Protein AF-A0A023FWP3-F1 (afdb_monomer_lite)

InterPro domains:
  IPR002043 Uracil-DNA glycosylase family 1 [PTHR11264] (30-157)
  IPR018085 Uracil-DNA glycosylase, active site [PS00130] (128-137)
  IPR036895 Uracil-DNA glycosylase-like domain superfamily [G3DSA:3.40.470.10] (55-158)
  IPR036895 Uracil-DNA glycosylase-like domain superfamily [SSF52141] (75-157)

pLDDT: mean 79.45, std 24.88, range [22.5, 97.94]

Structure (mmCIF, N/CA/C/O backbone):
data_AF-A0A023FWP3-F1
#
_entry.id   AF-A0A023FWP3-F1
#
loop_
_atom_site.group_PDB
_atom_site.id
_atom_site.type_symbol
_atom_site.label_atom_id
_atom_site.label_alt_id
_atom_site.label_comp_id
_atom_site.label_asym_id
_atom_site.label_entity_id
_atom_site.label_seq_id
_atom_site.pdbx_PDB_ins_code
_atom_site.Cartn_x
_atom_site.Cartn_y
_atom_site.Cartn_z
_atom_site.occupa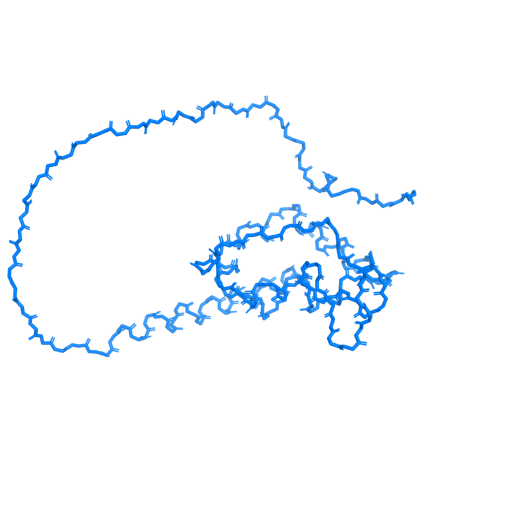ncy
_atom_site.B_iso_or_equiv
_atom_site.auth_seq_id
_atom_site.auth_comp_id
_atom_site.auth_asym_id
_atom_site.auth_atom_id
_atom_site.pdbx_PDB_model_num
ATOM 1 N N . MET A 1 1 ? -23.036 -0.817 -8.775 1.00 39.62 1 MET A N 1
ATOM 2 C CA . MET A 1 1 ? -23.179 -1.721 -7.615 1.00 39.62 1 MET A CA 1
ATOM 3 C C . MET A 1 1 ? -23.764 -0.926 -6.452 1.00 39.62 1 MET A C 1
ATOM 5 O O . MET A 1 1 ? -23.118 0.022 -6.019 1.00 39.62 1 MET A O 1
ATOM 9 N N . PRO A 1 2 ? -24.999 -1.205 -6.009 1.00 37.19 2 PRO A N 1
ATOM 10 C CA . PRO A 1 2 ? -25.607 -0.496 -4.882 1.00 37.19 2 PRO A CA 1
ATOM 11 C C . PRO A 1 2 ? -24.849 -0.820 -3.583 1.00 37.19 2 PRO A C 1
ATOM 13 O O . PRO A 1 2 ? -24.604 -1.989 -3.308 1.00 37.19 2 PRO A O 1
ATOM 16 N N . GLY A 1 3 ? -24.468 0.194 -2.798 1.00 60.47 3 GLY A N 1
ATOM 17 C CA . GLY A 1 3 ? -23.906 0.019 -1.446 1.00 60.47 3 GLY A CA 1
ATOM 18 C C . GLY A 1 3 ? -22.406 0.297 -1.272 1.00 60.47 3 GLY A C 1
ATOM 19 O O . GLY A 1 3 ? -21.948 0.408 -0.137 1.00 60.47 3 GLY A O 1
ATOM 20 N N . GLN A 1 4 ? -21.638 0.482 -2.350 1.00 66.25 4 GLN A N 1
ATOM 21 C CA . GLN A 1 4 ? -20.214 0.815 -2.240 1.00 66.25 4 GLN A CA 1
ATOM 22 C C . GLN A 1 4 ? -20.026 2.305 -1.914 1.00 66.25 4 GLN A C 1
ATOM 24 O O . GLN A 1 4 ? -20.463 3.179 -2.667 1.00 66.25 4 GLN A O 1
ATOM 29 N N . LYS A 1 5 ? -19.363 2.614 -0.792 1.00 73.25 5 LYS A N 1
ATOM 30 C CA . LYS A 1 5 ? -18.980 3.997 -0.468 1.00 73.25 5 LYS A CA 1
ATOM 31 C C . LYS A 1 5 ? -17.966 4.497 -1.498 1.00 73.25 5 LYS A C 1
ATOM 33 O O . LYS A 1 5 ? -16.939 3.860 -1.713 1.00 73.25 5 LYS A O 1
ATOM 38 N N . GLN A 1 6 ? -18.240 5.646 -2.115 1.00 81.00 6 GLN A N 1
ATOM 39 C CA . GLN A 1 6 ? -17.276 6.292 -3.004 1.00 81.00 6 GLN A CA 1
ATOM 40 C C . GLN A 1 6 ? -16.106 6.871 -2.209 1.00 81.00 6 GLN A C 1
ATOM 42 O O . GLN A 1 6 ? -16.276 7.342 -1.084 1.00 81.00 6 GLN A O 1
ATOM 47 N N . ILE A 1 7 ? -14.926 6.908 -2.831 1.00 76.12 7 ILE A N 1
ATOM 48 C CA . ILE A 1 7 ? -13.723 7.489 -2.226 1.00 76.12 7 ILE A CA 1
ATOM 49 C C . ILE A 1 7 ? -13.915 8.968 -1.855 1.00 76.12 7 ILE A C 1
ATOM 51 O O . ILE A 1 7 ? -13.416 9.420 -0.827 1.00 76.12 7 ILE A O 1
ATOM 55 N N . SER A 1 8 ? -14.727 9.696 -2.627 1.00 82.19 8 SER A N 1
ATOM 56 C CA . SER A 1 8 ? -15.116 11.087 -2.369 1.00 82.19 8 SER A CA 1
ATOM 57 C C . SER A 1 8 ? -15.769 11.284 -0.998 1.00 82.19 8 SER A C 1
ATOM 59 O O . SER A 1 8 ? -15.587 12.336 -0.394 1.00 82.19 8 SER A O 1
ATOM 61 N N . ALA A 1 9 ? -16.448 10.269 -0.454 1.00 85.12 9 ALA A N 1
ATOM 62 C CA . ALA A 1 9 ? -17.116 10.344 0.845 1.00 85.12 9 ALA A CA 1
ATOM 63 C C . ALA A 1 9 ? -16.147 10.484 2.034 1.00 85.12 9 ALA A C 1
ATOM 65 O O . ALA A 1 9 ? -16.573 10.830 3.137 1.00 85.12 9 ALA A O 1
ATOM 66 N N . PHE A 1 10 ? -14.855 10.209 1.839 1.00 83.81 10 PHE A N 1
ATOM 67 C CA . PHE A 1 10 ? -13.838 10.373 2.880 1.00 83.81 10 PHE A CA 1
ATOM 68 C C . PHE A 1 10 ? -13.230 11.778 2.890 1.00 83.81 10 PHE A C 1
ATOM 70 O O . PHE A 1 10 ? -12.714 12.214 3.920 1.00 83.81 10 PHE A O 1
ATOM 77 N N . PHE A 1 11 ? -13.313 12.503 1.776 1.00 82.94 11 PHE A N 1
ATOM 78 C CA . PHE A 1 11 ? -12.730 13.831 1.641 1.00 82.94 11 PHE A CA 1
ATOM 79 C C . PHE A 1 11 ? -13.761 14.911 1.960 1.00 82.94 11 PHE A C 1
ATOM 81 O O . PHE A 1 11 ? -14.950 14.779 1.677 1.00 82.94 11 PHE A O 1
ATOM 88 N N . LYS A 1 12 ? -13.297 16.017 2.550 1.00 79.38 12 LYS A N 1
ATOM 89 C CA . LYS A 1 12 ? -14.128 17.220 2.640 1.00 79.38 12 LYS A CA 1
ATOM 90 C C . LYS A 1 12 ? -14.352 17.747 1.215 1.00 79.38 12 LYS A C 1
ATOM 92 O O . LYS A 1 12 ? -13.388 17.756 0.445 1.00 79.38 12 LYS A O 1
ATOM 97 N N . PRO A 1 13 ? -15.567 18.201 0.860 1.00 71.38 13 PRO A N 1
ATOM 98 C CA . PRO A 1 13 ? -15.795 18.871 -0.411 1.00 71.38 13 PRO A CA 1
ATOM 99 C C . PRO A 1 13 ? -14.794 20.014 -0.568 1.00 71.38 13 PRO A C 1
ATOM 101 O O . PRO A 1 13 ? -14.569 20.769 0.381 1.00 71.38 13 PRO A O 1
ATOM 104 N N . LEU A 1 14 ? -14.184 20.133 -1.748 1.00 57.50 14 LEU A N 1
ATOM 105 C CA . LEU A 1 14 ? -13.371 21.297 -2.080 1.00 57.50 14 LEU A CA 1
ATOM 106 C C . LEU A 1 14 ? -14.301 22.512 -2.060 1.00 57.50 14 LEU A C 1
ATOM 108 O O . LEU A 1 14 ? -15.071 22.734 -2.990 1.00 57.50 14 LEU A O 1
ATOM 112 N N . THR A 1 15 ? -14.273 23.280 -0.974 1.00 55.78 15 THR A N 1
ATOM 113 C CA . THR A 1 15 ? -14.924 24.587 -0.938 1.00 55.78 15 THR A CA 1
ATOM 114 C C . THR A 1 15 ? -14.222 25.451 -1.975 1.00 55.78 15 THR A C 1
ATOM 116 O O . THR A 1 15 ? -13.000 25.595 -1.920 1.00 55.78 15 THR A O 1
ATOM 119 N N . ALA A 1 16 ? -14.970 25.980 -2.942 1.00 55.91 16 ALA A N 1
ATOM 120 C CA . ALA A 1 16 ? -14.440 26.822 -4.004 1.00 55.91 16 ALA A CA 1
ATOM 121 C C . ALA A 1 16 ? -13.843 28.115 -3.422 1.00 55.91 16 ALA A C 1
ATOM 123 O O . ALA A 1 16 ? -14.526 29.121 -3.279 1.00 55.91 16 ALA A O 1
ATOM 124 N N . ALA A 1 17 ? -12.562 28.072 -3.065 1.00 52.94 17 ALA A N 1
ATOM 125 C CA . ALA A 1 17 ? -11.717 29.232 -2.841 1.00 52.94 17 ALA A CA 1
ATOM 126 C C . ALA A 1 17 ? -10.253 28.784 -2.869 1.00 52.94 17 ALA A C 1
ATOM 128 O O . ALA A 1 17 ? -9.762 28.104 -1.968 1.00 52.94 17 ALA A O 1
ATOM 129 N N . THR A 1 18 ? -9.515 29.189 -3.896 1.00 44.50 18 THR A N 1
ATOM 130 C CA . THR A 1 18 ? -8.060 29.305 -3.787 1.00 44.50 18 THR A CA 1
ATOM 131 C C . THR A 1 18 ? -7.644 30.565 -4.538 1.00 44.50 18 THR A C 1
ATOM 133 O O . THR A 1 18 ? -7.979 30.691 -5.719 1.00 44.50 18 THR A O 1
ATOM 136 N N . PRO A 1 19 ? -6.941 31.519 -3.900 1.00 52.16 19 PRO A N 1
ATOM 137 C CA . PRO A 1 19 ? -6.282 32.578 -4.641 1.00 52.16 19 PRO A CA 1
ATOM 138 C C . PRO A 1 19 ? -5.178 31.952 -5.501 1.00 52.16 19 PRO A C 1
ATOM 140 O O . PRO A 1 19 ? -4.452 31.054 -5.070 1.00 52.16 19 PRO A O 1
ATOM 143 N N . LYS A 1 20 ? -5.092 32.414 -6.750 1.00 42.03 20 LYS A N 1
ATOM 144 C CA . LYS A 1 20 ? -4.110 31.983 -7.748 1.00 42.03 20 LYS A CA 1
ATOM 145 C C . LYS A 1 20 ? -2.694 32.108 -7.174 1.00 42.03 20 LYS A C 1
ATOM 147 O O . LYS A 1 20 ? -2.286 33.194 -6.771 1.00 42.03 20 LYS A O 1
ATOM 152 N N . ARG A 1 21 ? -1.931 31.013 -7.173 1.00 35.38 21 ARG A N 1
ATOM 153 C CA . ARG A 1 21 ? -0.480 31.052 -6.948 1.00 35.38 21 ARG A CA 1
ATOM 154 C C . ARG A 1 21 ? 0.154 31.726 -8.180 1.00 35.38 21 ARG A C 1
ATOM 156 O O . ARG A 1 21 ? -0.086 31.227 -9.280 1.00 35.38 21 ARG A O 1
ATOM 163 N N . PRO A 1 22 ? 0.900 32.840 -8.060 1.00 36.94 22 PRO A N 1
ATOM 164 C CA . PRO A 1 22 ? 1.515 33.461 -9.227 1.00 36.94 22 PRO A CA 1
ATOM 165 C C . PRO A 1 22 ? 2.665 32.594 -9.745 1.00 36.94 22 PRO A C 1
ATOM 167 O O . PRO A 1 22 ? 3.518 32.152 -8.976 1.00 36.94 22 PRO A O 1
ATOM 170 N N . LEU A 1 23 ? 2.675 32.369 -11.057 1.00 36.19 23 LEU A N 1
ATOM 171 C CA . LEU A 1 23 ? 3.852 31.961 -11.818 1.00 36.19 23 LEU A CA 1
ATOM 172 C C . LEU A 1 23 ? 4.768 33.189 -11.930 1.00 36.19 23 LEU A C 1
ATOM 174 O O . LEU A 1 23 ? 4.329 34.211 -12.453 1.00 36.19 23 LEU A O 1
ATOM 178 N N . SER A 1 24 ? 6.022 33.104 -11.488 1.00 37.84 24 SER A N 1
ATOM 179 C CA . SER A 1 24 ? 7.046 34.087 -11.862 1.00 37.84 24 SER A CA 1
ATOM 180 C C . SER A 1 24 ? 8.292 33.388 -12.392 1.00 37.84 24 SER A C 1
ATOM 182 O O . SER A 1 24 ? 8.945 32.625 -11.679 1.00 37.84 24 SER A O 1
ATOM 184 N N . SER A 1 25 ? 8.583 33.672 -13.658 1.00 33.97 25 SER A N 1
ATOM 185 C CA . SER A 1 25 ? 9.827 33.408 -14.375 1.00 33.97 25 SER A CA 1
ATOM 186 C C . SER A 1 25 ? 10.944 34.375 -13.949 1.00 33.97 25 SER A C 1
ATOM 188 O O . SER A 1 25 ? 10.665 35.542 -13.695 1.00 33.97 25 SER A O 1
ATOM 190 N N . GLU A 1 26 ? 12.168 33.835 -13.890 1.00 35.75 26 GLU A N 1
ATOM 191 C CA . GLU A 1 26 ? 13.533 34.403 -14.019 1.00 35.75 26 GLU A CA 1
ATOM 192 C C . GLU A 1 26 ? 13.769 35.927 -13.839 1.00 35.75 26 GLU A C 1
ATOM 194 O O . GLU A 1 26 ? 13.133 36.738 -14.500 1.00 35.75 26 GLU A O 1
ATOM 199 N N . ASN A 1 27 ? 14.816 36.357 -13.101 1.00 29.67 27 ASN A N 1
ATOM 200 C CA . ASN A 1 27 ? 16.209 36.399 -13.599 1.00 29.67 27 ASN A CA 1
ATOM 201 C C . ASN A 1 27 ? 17.261 36.971 -12.595 1.00 29.67 27 ASN A C 1
ATOM 203 O O . ASN A 1 27 ? 16.934 37.761 -11.715 1.00 29.67 27 ASN A O 1
ATOM 207 N N . ALA A 1 28 ? 18.537 36.631 -12.859 1.00 29.67 28 ALA A N 1
ATOM 208 C CA . ALA A 1 28 ? 19.799 37.375 -12.620 1.00 29.67 28 ALA A CA 1
ATOM 209 C C . ALA A 1 28 ? 20.484 37.481 -11.219 1.00 29.67 28 ALA A C 1
ATOM 211 O O . ALA A 1 28 ? 20.238 38.384 -10.429 1.00 29.67 28 ALA A O 1
ATOM 212 N N . GLY A 1 29 ? 21.501 36.624 -11.015 1.00 26.41 29 GLY A N 1
ATOM 213 C CA . GLY A 1 29 ? 22.931 36.967 -10.833 1.00 26.41 29 GLY A CA 1
ATOM 214 C C . GLY A 1 29 ? 23.436 37.892 -9.703 1.00 26.41 29 GLY A C 1
ATOM 215 O O . GLY A 1 29 ? 23.257 39.105 -9.754 1.00 26.41 29 GLY A O 1
ATOM 216 N N . LYS A 1 30 ? 24.313 37.355 -8.830 1.00 29.69 30 LYS A N 1
ATOM 217 C CA . LYS A 1 30 ? 25.583 38.012 -8.431 1.00 29.69 30 LYS A CA 1
ATOM 218 C C . LYS A 1 30 ? 26.603 37.028 -7.832 1.00 29.69 30 LYS A C 1
ATOM 220 O O . LYS A 1 30 ? 26.248 36.037 -7.209 1.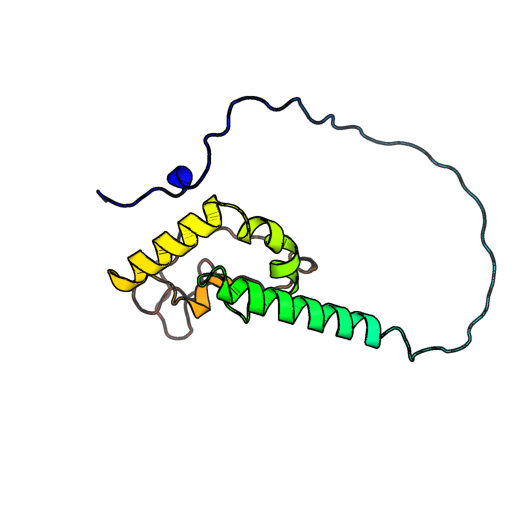00 29.69 30 LYS A O 1
ATOM 225 N N . SER A 1 31 ? 27.873 37.321 -8.106 1.00 26.81 31 SER A N 1
ATOM 226 C CA . SER A 1 31 ? 29.064 36.468 -7.991 1.00 26.81 31 SER A CA 1
ATOM 227 C C . SER A 1 31 ? 29.839 36.644 -6.665 1.00 26.81 31 SER A C 1
ATOM 229 O O . SER A 1 31 ? 29.551 37.559 -5.896 1.00 26.81 31 SER A O 1
ATOM 231 N N . VAL A 1 32 ? 30.914 35.844 -6.531 1.00 28.70 32 VAL A N 1
ATOM 232 C CA . VAL A 1 32 ? 32.096 35.914 -5.625 1.00 28.70 32 VAL A CA 1
ATOM 233 C C . VAL A 1 32 ? 31.866 35.382 -4.180 1.00 28.70 32 VAL A C 1
ATOM 235 O O . VAL A 1 32 ? 30.893 35.754 -3.549 1.00 28.70 32 VAL A O 1
ATOM 238 N N . LYS A 1 33 ? 32.670 34.507 -3.536 1.00 28.45 33 LYS A N 1
ATOM 239 C CA . LYS A 1 33 ? 34.126 34.217 -3.544 1.00 28.45 33 LYS A CA 1
ATOM 240 C C . LYS A 1 33 ? 34.446 32.742 -3.213 1.00 28.45 33 LYS A C 1
ATOM 242 O O . LYS A 1 33 ? 33.786 32.113 -2.397 1.00 28.45 33 LYS A O 1
ATOM 247 N N . LYS A 1 34 ? 35.536 32.242 -3.805 1.00 34.50 34 LYS A N 1
ATOM 248 C CA . LYS A 1 34 ? 36.204 30.950 -3.547 1.00 34.50 34 LYS A CA 1
ATOM 249 C C . LYS A 1 34 ? 37.138 31.060 -2.325 1.00 34.50 34 LYS A C 1
ATOM 251 O O . LYS A 1 34 ? 37.819 32.080 -2.215 1.00 34.50 34 LYS A O 1
ATOM 256 N N . PRO A 1 35 ? 37.306 29.996 -1.521 1.00 30.16 35 PRO A N 1
ATOM 257 C CA . PRO A 1 35 ? 38.615 29.686 -0.951 1.00 30.16 35 PRO A CA 1
ATOM 258 C C . PRO A 1 35 ? 39.098 28.276 -1.327 1.00 30.16 35 PRO A C 1
ATOM 260 O O . PRO A 1 35 ? 38.335 27.398 -1.723 1.00 30.16 35 PRO A O 1
ATOM 263 N N . LYS A 1 36 ? 40.423 28.124 -1.293 1.00 26.66 36 LYS A N 1
ATOM 264 C CA . LYS A 1 36 ? 41.222 26.972 -1.726 1.00 26.66 36 LYS A CA 1
ATOM 265 C C . LYS A 1 36 ? 41.381 25.920 -0.615 1.00 26.66 36 LYS A C 1
ATOM 267 O O . LYS A 1 36 ? 41.556 26.291 0.532 1.00 26.66 36 LYS A O 1
ATOM 272 N N . CYS A 1 37 ? 41.485 24.669 -1.078 1.00 22.50 37 CYS A N 1
ATOM 273 C CA . CYS A 1 37 ? 42.360 23.557 -0.662 1.00 22.50 37 CYS A CA 1
ATOM 274 C C . CYS A 1 37 ? 42.401 23.099 0.809 1.00 22.50 37 CYS A C 1
ATOM 276 O O . CYS A 1 37 ? 42.773 23.854 1.699 1.00 22.50 37 CYS A O 1
ATOM 278 N N . GLY A 1 38 ? 42.192 21.792 1.000 1.00 24.91 38 GLY A N 1
ATOM 279 C CA . GLY A 1 38 ? 42.609 21.050 2.188 1.00 24.91 38 GLY A CA 1
ATOM 280 C C . GLY A 1 38 ? 41.979 19.663 2.243 1.00 24.91 38 GLY A C 1
ATOM 281 O O . GLY A 1 38 ? 40.901 19.499 2.801 1.00 24.91 38 GLY A O 1
ATOM 282 N N . THR A 1 39 ? 42.627 18.667 1.643 1.00 31.66 39 THR A N 1
ATOM 283 C CA . THR A 1 39 ? 42.285 17.253 1.831 1.00 31.66 39 THR A CA 1
ATOM 284 C C . THR A 1 39 ? 42.910 16.773 3.139 1.00 31.66 39 THR A C 1
ATOM 286 O O . THR A 1 39 ? 44.132 16.797 3.259 1.00 31.66 39 THR A O 1
ATOM 289 N N . SER A 1 40 ? 42.105 16.288 4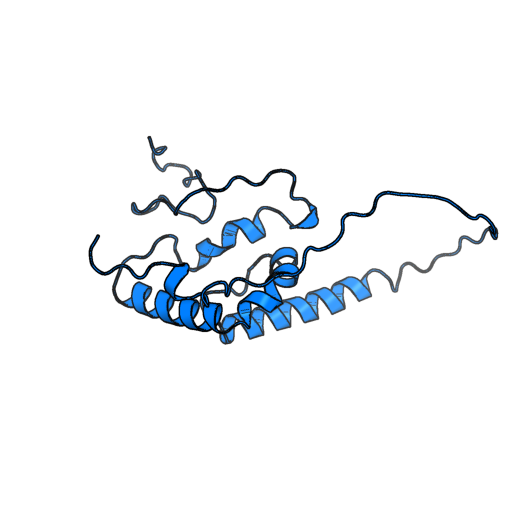.082 1.00 28.41 40 SER A N 1
ATOM 290 C CA . SER A 1 40 ? 42.546 15.329 5.104 1.00 28.41 40 SER A CA 1
ATOM 291 C C . SER A 1 40 ? 41.334 14.648 5.742 1.00 28.41 40 SER A C 1
ATOM 293 O O . SER A 1 40 ? 40.407 15.312 6.194 1.00 28.41 40 SER A O 1
ATOM 295 N N . SER A 1 41 ? 41.368 13.318 5.709 1.00 39.72 41 SER A N 1
ATOM 296 C CA . SER A 1 41 ? 40.359 12.347 6.124 1.00 39.72 41 SER A CA 1
ATOM 297 C C . SER A 1 41 ? 39.626 12.640 7.435 1.00 39.72 41 SER A C 1
ATOM 299 O O . SER A 1 41 ? 40.249 12.710 8.488 1.00 39.72 41 SER A O 1
ATOM 301 N N . ASP A 1 42 ? 38.295 12.603 7.379 1.00 34.59 42 ASP A N 1
ATOM 302 C CA . ASP A 1 42 ? 37.463 12.076 8.464 1.00 34.59 42 ASP A CA 1
ATOM 303 C C . ASP A 1 42 ? 36.288 11.292 7.851 1.00 34.59 42 ASP A C 1
ATOM 305 O O . ASP A 1 42 ? 35.249 11.842 7.492 1.00 34.59 42 ASP A O 1
ATOM 309 N N . ASN A 1 43 ? 36.489 9.988 7.646 1.00 40.59 43 ASN A N 1
ATOM 310 C CA . ASN A 1 43 ? 35.478 9.076 7.097 1.00 40.59 43 ASN A CA 1
ATOM 311 C C . ASN A 1 43 ? 34.660 8.370 8.204 1.00 40.59 43 ASN A C 1
ATOM 313 O O . ASN A 1 43 ? 34.011 7.363 7.928 1.00 40.59 43 ASN A O 1
ATOM 317 N N . GLY A 1 44 ? 34.681 8.864 9.452 1.00 34.41 44 GLY A N 1
ATOM 318 C CA . GLY A 1 44 ? 34.032 8.205 10.597 1.00 34.41 44 GLY A CA 1
ATOM 319 C C . GLY A 1 44 ? 32.621 8.696 10.951 1.00 34.41 44 GLY A C 1
ATOM 320 O O . GLY A 1 44 ? 31.826 7.930 11.494 1.00 34.41 44 GLY A O 1
ATOM 321 N N . LEU A 1 45 ? 32.268 9.950 10.642 1.00 35.22 45 LEU A N 1
ATOM 322 C CA . LEU A 1 45 ? 31.023 10.566 11.142 1.00 35.22 45 LEU A CA 1
ATOM 323 C C . LEU A 1 45 ? 29.831 10.506 10.168 1.00 35.22 45 LEU A C 1
ATOM 325 O O . LEU A 1 45 ? 28.678 10.465 10.600 1.00 35.22 45 LEU A O 1
ATOM 329 N N . VAL A 1 46 ? 30.085 10.470 8.856 1.00 41.81 46 VAL A N 1
ATOM 330 C CA . VAL A 1 46 ? 29.038 10.626 7.821 1.00 41.81 46 VAL A CA 1
ATOM 331 C C . VAL A 1 46 ? 28.202 9.353 7.620 1.00 41.81 46 VAL A C 1
ATOM 333 O O . VAL A 1 46 ? 27.033 9.431 7.246 1.00 41.81 46 VAL A O 1
ATOM 336 N N . VAL A 1 47 ? 28.751 8.175 7.930 1.00 45.94 47 VAL A N 1
ATOM 337 C CA . VAL A 1 47 ? 28.017 6.898 7.831 1.00 45.94 47 VAL A CA 1
ATOM 338 C C . VAL A 1 47 ? 26.948 6.791 8.933 1.00 45.94 47 VAL A C 1
ATOM 340 O O . VAL A 1 47 ? 25.829 6.347 8.685 1.00 45.94 47 VAL A O 1
ATOM 343 N N . CYS A 1 48 ? 27.244 7.305 10.130 1.00 36.12 48 CYS A N 1
ATOM 344 C CA . CYS A 1 48 ? 26.401 7.173 11.321 1.00 36.12 48 CYS A CA 1
ATOM 345 C C . CYS A 1 48 ? 25.142 8.059 11.302 1.00 36.12 48 CYS A C 1
ATOM 347 O O . CYS A 1 48 ? 24.113 7.676 11.867 1.00 36.12 48 CYS A O 1
ATOM 349 N N . ALA A 1 49 ? 25.201 9.235 10.665 1.00 51.56 49 ALA A N 1
ATOM 350 C CA . ALA A 1 49 ? 24.064 10.159 10.590 1.00 51.56 49 ALA A CA 1
ATOM 351 C C . ALA A 1 49 ? 22.874 9.526 9.847 1.00 51.56 49 ALA A C 1
ATOM 353 O O . AL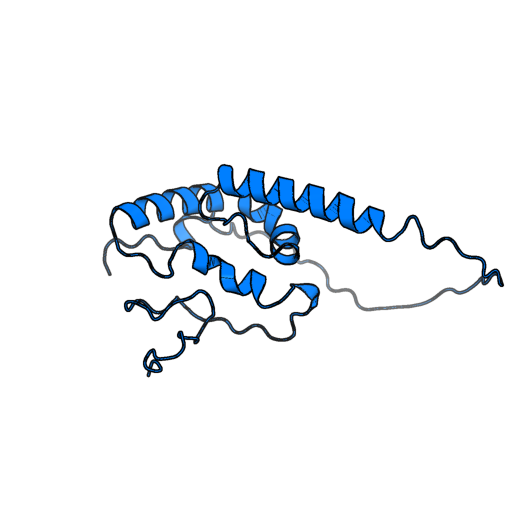A A 1 49 ? 21.745 9.541 10.344 1.00 51.56 49 ALA A O 1
ATOM 354 N N . ASN A 1 50 ? 23.161 8.851 8.731 1.00 74.50 50 ASN A N 1
ATOM 355 C CA . ASN A 1 50 ? 22.157 8.144 7.938 1.00 74.50 50 ASN A CA 1
ATOM 356 C C . ASN A 1 50 ? 21.546 6.964 8.710 1.00 74.50 50 ASN A C 1
ATOM 358 O O . ASN A 1 50 ? 20.346 6.711 8.612 1.00 74.50 50 ASN A O 1
ATOM 362 N N . ASP A 1 51 ? 22.338 6.266 9.529 1.00 84.94 51 ASP A N 1
ATOM 363 C CA . ASP A 1 51 ? 21.855 5.126 10.312 1.00 84.94 51 ASP A CA 1
ATOM 364 C C . ASP A 1 51 ? 20.947 5.539 11.475 1.00 84.94 51 ASP A C 1
ATOM 366 O O . ASP A 1 51 ? 19.951 4.863 11.754 1.00 84.94 51 ASP A O 1
ATOM 370 N N . ILE A 1 52 ? 21.252 6.647 12.159 1.00 91.19 52 ILE A N 1
ATOM 371 C CA . ILE A 1 52 ? 20.400 7.176 13.236 1.00 91.19 52 ILE A CA 1
ATOM 372 C C . ILE A 1 52 ? 19.059 7.640 12.665 1.00 91.19 52 ILE A C 1
ATOM 374 O O . ILE A 1 52 ? 18.006 7.298 13.210 1.00 91.19 52 ILE A O 1
ATOM 378 N N . GLU A 1 53 ? 19.077 8.382 11.559 1.00 90.69 53 GLU A N 1
ATOM 379 C CA . GLU A 1 53 ? 17.858 8.832 10.883 1.00 90.69 53 GLU A CA 1
ATOM 380 C C . GLU A 1 53 ? 17.026 7.656 10.375 1.00 90.69 53 GLU A C 1
ATOM 382 O O . GLU A 1 53 ? 15.822 7.595 10.633 1.00 90.69 53 GLU A O 1
ATOM 387 N N . LYS A 1 54 ? 17.669 6.659 9.762 1.00 90.50 54 LYS A N 1
ATOM 388 C CA . LYS A 1 54 ? 17.011 5.426 9.320 1.00 90.50 54 LYS A CA 1
ATOM 389 C C . LYS A 1 54 ? 16.364 4.670 10.480 1.00 90.50 54 LYS A C 1
ATOM 391 O O . LYS A 1 54 ? 15.221 4.229 10.358 1.00 90.50 54 LYS A O 1
ATOM 396 N N . LYS A 1 55 ? 17.044 4.550 11.627 1.00 94.75 55 LYS A N 1
ATOM 397 C CA . LYS A 1 55 ? 16.484 3.932 12.845 1.00 94.75 55 LYS A CA 1
ATOM 398 C C . LYS A 1 55 ? 15.279 4.711 13.377 1.00 94.75 55 LYS A C 1
ATOM 400 O O . LYS A 1 55 ? 14.267 4.102 13.724 1.00 94.75 55 LYS A O 1
ATOM 405 N N . ARG A 1 56 ? 15.358 6.045 13.408 1.00 95.06 56 ARG A N 1
ATOM 406 C CA . ARG A 1 56 ? 14.235 6.915 13.803 1.00 95.06 56 ARG A CA 1
ATOM 407 C C . ARG A 1 56 ? 13.043 6.744 12.862 1.00 95.06 56 ARG A C 1
ATOM 409 O O . ARG A 1 56 ? 11.916 6.607 13.331 1.00 95.06 56 ARG A O 1
ATOM 416 N N . LEU A 1 57 ? 13.287 6.693 11.554 1.00 94.50 57 LEU A N 1
ATOM 417 C CA . LEU A 1 57 ? 12.247 6.509 10.544 1.00 94.50 57 LEU A CA 1
ATOM 418 C C . LEU A 1 57 ? 11.582 5.130 10.649 1.00 94.50 57 LEU A C 1
ATOM 420 O O . LEU A 1 57 ? 10.360 5.041 10.645 1.00 94.50 57 LEU A O 1
ATOM 424 N N . MET A 1 58 ? 12.362 4.064 10.845 1.00 94.88 58 MET A N 1
ATOM 425 C CA . MET A 1 58 ? 11.843 2.718 11.130 1.00 94.88 58 MET A CA 1
ATOM 426 C C . MET A 1 58 ? 10.943 2.699 12.375 1.00 94.88 58 MET A C 1
ATOM 428 O O . MET A 1 58 ? 9.879 2.078 12.372 1.00 94.88 58 MET A O 1
ATOM 432 N N . ALA A 1 59 ? 11.346 3.393 13.444 1.00 95.56 59 ALA A N 1
ATOM 433 C CA . ALA A 1 59 ? 10.543 3.495 14.659 1.00 95.56 59 ALA A CA 1
ATOM 434 C C . ALA A 1 59 ? 9.220 4.235 14.406 1.00 95.56 59 ALA A C 1
ATOM 436 O O . ALA A 1 59 ? 8.172 3.779 14.867 1.00 95.56 59 ALA A O 1
ATOM 437 N N . LYS A 1 60 ? 9.253 5.322 13.622 1.00 95.81 60 LYS A N 1
ATOM 438 C CA . LYS A 1 60 ? 8.050 6.042 13.181 1.00 95.81 60 LYS A CA 1
ATOM 439 C C . LYS A 1 60 ? 7.122 5.157 12.355 1.00 95.81 60 LYS A C 1
ATOM 441 O O . LYS A 1 60 ? 5.939 5.096 12.665 1.00 95.81 60 LYS A O 1
ATOM 446 N N . ILE A 1 61 ? 7.648 4.417 11.376 1.00 96.00 61 ILE A N 1
ATOM 447 C CA . ILE A 1 61 ? 6.871 3.460 10.569 1.00 96.00 61 ILE A CA 1
ATOM 448 C C . ILE A 1 61 ? 6.170 2.443 11.473 1.00 96.00 61 ILE A C 1
ATOM 450 O O . ILE A 1 61 ? 4.971 2.211 11.341 1.00 96.00 61 ILE A O 1
ATOM 454 N N . LYS A 1 62 ? 6.898 1.868 12.435 1.00 95.62 62 LYS A N 1
ATOM 455 C CA . LYS A 1 62 ? 6.350 0.880 13.373 1.00 95.62 62 LYS A CA 1
ATOM 456 C C . LYS A 1 62 ? 5.298 1.468 14.316 1.00 95.62 62 LYS A C 1
ATOM 458 O O . LYS A 1 62 ? 4.371 0.766 14.712 1.00 95.62 62 LYS A O 1
ATOM 463 N N . LEU A 1 63 ? 5.446 2.730 14.714 1.00 95.44 63 LEU A N 1
ATOM 464 C CA . LEU A 1 63 ? 4.432 3.430 15.500 1.00 95.44 63 LEU A CA 1
ATOM 465 C C . LEU A 1 63 ? 3.188 3.708 14.647 1.00 95.44 63 LEU A C 1
ATOM 467 O O . LEU A 1 63 ? 2.070 3.451 15.090 1.00 95.44 63 LEU A O 1
ATOM 471 N N . GLN A 1 64 ? 3.389 4.159 13.410 1.00 94.25 64 GLN A N 1
ATOM 472 C CA . GLN A 1 64 ? 2.312 4.463 12.479 1.00 94.25 64 GLN A CA 1
ATOM 473 C C . GLN A 1 64 ? 1.515 3.215 12.096 1.00 94.25 64 GLN A C 1
ATOM 475 O O . GLN A 1 64 ? 0.291 3.272 12.085 1.00 94.25 64 GLN A O 1
ATOM 480 N N . SER A 1 65 ? 2.161 2.075 11.844 1.00 93.62 65 SER A N 1
ATOM 481 C CA . SER A 1 65 ? 1.458 0.826 11.512 1.00 93.62 65 SER A CA 1
ATOM 482 C C . SER A 1 65 ? 0.580 0.313 12.656 1.00 93.62 65 SER A C 1
ATOM 484 O O . SER A 1 65 ? -0.432 -0.340 12.418 1.00 93.62 65 SER A O 1
ATOM 486 N N . ARG A 1 66 ? 0.910 0.659 13.908 1.00 92.44 66 ARG A N 1
ATOM 487 C CA . ARG A 1 66 ? 0.044 0.397 15.068 1.00 92.44 66 ARG A CA 1
ATOM 488 C C . ARG A 1 66 ? -1.163 1.333 15.108 1.00 92.44 66 ARG A C 1
ATOM 490 O O . ARG A 1 66 ? -2.255 0.886 15.437 1.00 92.44 66 ARG A O 1
ATOM 497 N N . ALA A 1 67 ? -0.968 2.613 14.791 1.00 92.06 67 ALA A N 1
ATOM 498 C CA . ALA A 1 67 ? -2.036 3.614 14.796 1.00 92.06 67 ALA A CA 1
ATOM 499 C C . ALA A 1 67 ? -3.006 3.449 13.612 1.00 92.06 67 ALA A C 1
ATOM 501 O O . ALA A 1 67 ? -4.219 3.578 13.766 1.00 92.06 67 ALA A O 1
ATOM 502 N N . THR A 1 68 ? -2.480 3.132 12.429 1.00 91.75 68 THR A N 1
ATOM 503 C CA . THR A 1 68 ? -3.241 2.910 11.196 1.00 91.75 68 THR A CA 1
ATOM 504 C C . THR A 1 68 ? -2.882 1.547 10.606 1.00 91.75 68 THR A C 1
ATOM 506 O O . THR A 1 68 ? -1.986 1.481 9.761 1.00 91.75 68 THR A O 1
ATOM 509 N N . PRO A 1 69 ? -3.594 0.470 10.995 1.00 88.69 69 PRO A N 1
ATOM 510 C CA . PRO A 1 69 ? -3.274 -0.897 10.586 1.00 88.69 69 PRO A CA 1
ATOM 511 C C . PRO A 1 69 ? -3.235 -1.135 9.079 1.00 88.69 69 PRO A C 1
ATOM 513 O O . PRO A 1 69 ? -2.617 -2.096 8.653 1.00 88.69 69 PRO A O 1
ATOM 516 N N . ILE A 1 70 ? -3.854 -0.281 8.252 1.00 93.38 70 ILE A N 1
ATOM 517 C CA . ILE A 1 70 ? -3.747 -0.406 6.791 1.00 93.38 70 ILE A CA 1
ATOM 518 C C . ILE A 1 70 ? -2.350 -0.078 6.246 1.00 93.38 70 ILE A C 1
ATOM 520 O O . ILE A 1 70 ? -2.044 -0.509 5.138 1.00 93.38 70 ILE A O 1
ATOM 524 N N . VAL A 1 71 ? -1.514 0.656 6.988 1.00 95.00 71 VAL A N 1
ATOM 525 C CA . VAL A 1 71 ? -0.130 0.968 6.605 1.00 95.00 71 VAL A CA 1
ATOM 526 C C . VAL A 1 71 ? 0.777 -0.128 7.164 1.00 95.00 71 VAL A C 1
ATOM 528 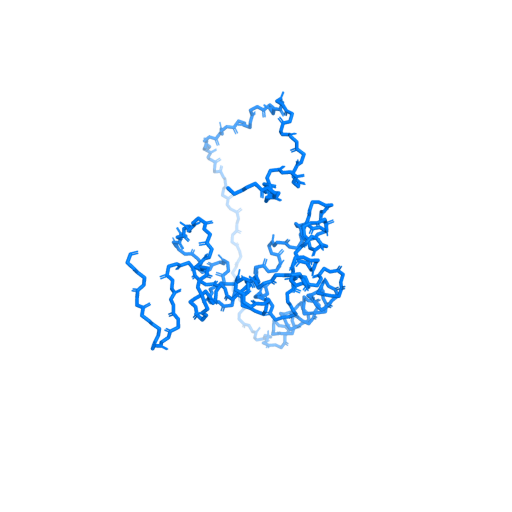O O . VAL A 1 71 ? 0.881 -0.256 8.386 1.00 95.00 71 VAL A O 1
ATOM 531 N N . PRO A 1 72 ? 1.448 -0.923 6.318 1.00 94.31 72 PRO A N 1
ATOM 532 C CA . PRO A 1 72 ? 2.245 -2.033 6.802 1.00 94.31 72 PRO A CA 1
ATOM 533 C C . PRO A 1 72 ? 3.575 -1.542 7.388 1.00 94.31 72 PRO A C 1
ATOM 535 O O . PRO A 1 72 ? 4.101 -0.491 7.018 1.00 94.31 72 PRO A O 1
ATOM 538 N N . ALA A 1 73 ? 4.140 -2.321 8.311 1.00 94.12 73 ALA A N 1
ATOM 539 C CA . ALA A 1 73 ? 5.396 -1.976 8.982 1.00 94.12 73 ALA A CA 1
ATOM 540 C C . ALA A 1 73 ? 6.630 -2.052 8.060 1.00 94.12 73 ALA A C 1
ATOM 542 O O . ALA A 1 73 ? 7.691 -1.551 8.424 1.00 94.12 73 ALA A O 1
ATOM 543 N N . ASP A 1 74 ? 6.499 -2.685 6.893 1.00 93.25 74 ASP A N 1
ATOM 544 C CA . ASP A 1 74 ? 7.548 -2.857 5.885 1.00 93.25 74 ASP A CA 1
ATOM 545 C C . ASP A 1 74 ? 7.375 -1.922 4.668 1.00 93.25 74 ASP A C 1
ATOM 547 O O . ASP A 1 74 ? 7.995 -2.137 3.627 1.00 93.25 74 ASP A O 1
ATOM 551 N N . ILE A 1 75 ? 6.544 -0.877 4.779 1.00 96.25 75 ILE A N 1
ATOM 552 C CA . ILE A 1 75 ? 6.402 0.164 3.750 1.00 96.25 75 ILE A CA 1
ATOM 553 C C . ILE A 1 75 ? 7.762 0.790 3.383 1.00 96.25 75 ILE A C 1
ATOM 555 O O . ILE A 1 75 ? 8.629 1.002 4.235 1.00 96.25 75 ILE A O 1
ATOM 559 N N . GLY A 1 76 ? 7.951 1.123 2.102 1.00 96.50 76 GLY A N 1
ATOM 560 C CA . GLY A 1 76 ? 9.181 1.745 1.614 1.00 96.50 76 GLY A CA 1
ATOM 561 C C . GLY A 1 76 ? 9.488 3.066 2.329 1.00 96.50 76 GLY A C 1
ATOM 562 O O . GLY A 1 76 ? 8.678 3.992 2.319 1.00 96.50 76 GLY A O 1
ATOM 563 N N . MET A 1 77 ? 10.683 3.173 2.918 1.00 96.06 77 MET A N 1
ATOM 564 C CA . MET A 1 77 ? 11.072 4.289 3.796 1.00 96.06 77 MET A CA 1
ATOM 565 C C . MET A 1 77 ? 10.938 5.666 3.145 1.00 96.06 77 MET A C 1
ATOM 567 O O . MET A 1 77 ? 10.400 6.587 3.754 1.00 96.06 77 MET A O 1
ATOM 571 N N . SER A 1 78 ? 11.411 5.810 1.903 1.00 96.44 78 SER A N 1
ATOM 572 C CA . SER A 1 78 ? 11.376 7.094 1.199 1.00 96.44 78 SER A CA 1
ATOM 573 C C . SER A 1 78 ? 9.942 7.558 0.934 1.00 96.44 78 SER A C 1
ATOM 575 O O . SER A 1 78 ? 9.640 8.744 1.018 1.00 96.44 78 SER A O 1
ATOM 577 N N . TRP A 1 79 ? 9.050 6.611 0.630 1.00 97.25 79 TRP A N 1
ATOM 578 C CA . TRP A 1 79 ? 7.634 6.885 0.408 1.00 97.25 79 TRP A CA 1
ATOM 579 C C . TRP A 1 79 ? 6.904 7.169 1.705 1.00 97.25 79 TRP A C 1
ATOM 581 O O . TRP A 1 79 ? 6.102 8.095 1.748 1.00 97.25 79 TRP A O 1
ATOM 591 N N . PHE A 1 80 ? 7.211 6.427 2.768 1.00 97.00 80 PHE A N 1
ATOM 592 C CA . PHE A 1 80 ? 6.671 6.727 4.084 1.00 97.00 80 PHE A CA 1
ATOM 593 C C . PHE A 1 80 ? 7.034 8.146 4.517 1.00 97.00 80 PHE A C 1
ATOM 595 O O . PHE A 1 80 ? 6.148 8.886 4.915 1.00 97.00 80 PHE A O 1
ATOM 602 N N . ALA A 1 81 ? 8.300 8.554 4.384 1.00 96.06 81 ALA A N 1
ATOM 603 C CA . ALA A 1 81 ? 8.721 9.909 4.736 1.00 96.06 81 ALA A CA 1
ATOM 604 C C . ALA A 1 81 ? 7.949 10.987 3.949 1.00 96.06 81 ALA A C 1
ATOM 606 O O . ALA A 1 81 ? 7.570 12.008 4.515 1.00 96.06 81 ALA A O 1
ATOM 607 N N . ALA A 1 82 ? 7.672 10.748 2.663 1.00 96.12 82 ALA A N 1
ATOM 608 C CA . ALA A 1 82 ? 6.902 11.670 1.827 1.00 96.12 82 ALA A CA 1
ATOM 609 C C . ALA A 1 82 ? 5.396 11.694 2.162 1.00 96.12 82 ALA A C 1
ATOM 611 O O . ALA A 1 82 ? 4.754 12.733 2.024 1.00 96.12 82 ALA A O 1
ATOM 612 N N . LEU A 1 83 ? 4.831 10.558 2.586 1.00 96.62 83 LEU A N 1
ATOM 613 C CA . LEU A 1 83 ? 3.395 10.376 2.829 1.00 96.62 83 LEU A CA 1
ATOM 614 C C . LEU A 1 83 ? 3.000 10.447 4.311 1.00 96.62 83 LEU A C 1
ATOM 616 O O . LEU A 1 83 ? 1.808 10.450 4.608 1.00 96.62 83 LEU A O 1
ATOM 620 N N . GLU A 1 84 ? 3.962 10.537 5.236 1.00 95.44 84 GLU A N 1
ATOM 621 C CA . GLU A 1 84 ? 3.741 10.581 6.691 1.00 95.44 84 GLU A CA 1
ATOM 622 C C . GLU A 1 84 ? 2.616 11.559 7.088 1.00 95.44 84 GLU A C 1
ATOM 624 O O . GLU A 1 84 ? 1.723 11.147 7.834 1.00 95.44 84 GLU A O 1
ATOM 629 N N . PRO A 1 85 ? 2.554 12.801 6.554 1.00 95.50 85 PRO A N 1
ATOM 630 C CA . PRO A 1 85 ? 1.491 13.737 6.914 1.00 95.50 85 PRO A CA 1
ATOM 631 C C . PRO A 1 85 ? 0.089 13.290 6.485 1.00 95.50 85 PRO A C 1
ATOM 633 O O . PRO A 1 85 ? -0.889 13.712 7.097 1.00 95.50 85 PRO A O 1
ATOM 636 N N . GLU A 1 86 ? -0.042 12.467 5.440 1.00 95.50 86 GLU A N 1
ATOM 637 C CA . GLU A 1 86 ? -1.341 11.970 4.976 1.00 95.50 86 GLU A CA 1
ATOM 638 C C . GLU A 1 86 ? -1.918 10.928 5.931 1.00 95.50 86 GLU A C 1
ATOM 640 O O . GLU A 1 86 ? -3.122 10.933 6.191 1.00 95.50 86 GLU A O 1
ATOM 645 N N . PHE A 1 87 ? -1.068 10.078 6.512 1.00 94.88 87 PHE A N 1
ATOM 646 C CA . PHE A 1 87 ? -1.515 8.997 7.392 1.00 94.88 87 PHE A CA 1
ATOM 647 C C . PHE A 1 87 ? -2.119 9.496 8.710 1.00 94.88 87 PHE A C 1
ATOM 649 O O . PHE A 1 87 ? -2.926 8.795 9.321 1.00 94.88 87 PHE A O 1
ATOM 656 N N . ALA A 1 88 ? -1.762 10.712 9.128 1.00 91.38 88 ALA A N 1
ATOM 657 C CA . ALA A 1 88 ? -2.301 11.356 10.322 1.00 91.38 88 ALA A CA 1
ATOM 658 C C . ALA A 1 88 ? -3.633 12.092 10.081 1.00 91.38 88 ALA A C 1
ATOM 660 O O . ALA A 1 88 ? -4.266 12.533 11.039 1.00 91.38 88 ALA A O 1
ATOM 661 N N . LYS A 1 89 ? -4.074 12.260 8.827 1.00 94.19 89 LYS A N 1
ATOM 662 C CA . LYS A 1 89 ? -5.300 13.013 8.526 1.00 94.19 89 LYS A CA 1
ATOM 663 C C . LYS A 1 89 ? -6.551 12.194 8.830 1.00 94.19 89 LYS A C 1
ATOM 665 O O . LYS A 1 89 ? -6.624 11.002 8.534 1.00 94.19 89 LYS A O 1
ATOM 670 N N . ASP A 1 90 ? -7.596 12.879 9.296 1.00 93.56 90 ASP A N 1
ATOM 671 C CA . ASP A 1 90 ? -8.884 12.269 9.656 1.00 93.56 90 ASP A CA 1
ATOM 672 C C . ASP A 1 90 ? -9.474 11.377 8.559 1.00 93.56 90 ASP A C 1
ATOM 674 O O . ASP A 1 90 ? -10.048 10.326 8.851 1.00 93.56 90 ASP A O 1
ATOM 678 N N . TYR A 1 91 ? -9.357 11.787 7.289 1.00 94.31 91 TYR A N 1
ATOM 679 C CA . TYR A 1 91 ? -9.895 11.006 6.173 1.00 94.31 91 TYR A CA 1
ATOM 680 C C . TYR A 1 91 ? -9.213 9.638 6.075 1.00 94.31 91 TYR A C 1
ATOM 682 O O . TYR A 1 91 ? -9.879 8.636 5.816 1.00 94.31 91 TYR A O 1
ATOM 690 N N . PHE A 1 92 ? -7.903 9.583 6.323 1.00 94.88 92 PHE A N 1
ATOM 691 C CA . PHE A 1 92 ? -7.109 8.370 6.213 1.00 94.88 92 PHE A CA 1
ATOM 692 C C . PHE A 1 92 ? -7.382 7.432 7.391 1.00 94.88 92 PHE A C 1
ATOM 694 O O . PHE A 1 92 ? -7.535 6.226 7.203 1.00 94.88 92 PHE A O 1
ATOM 701 N N . VAL A 1 93 ? -7.553 7.980 8.598 1.00 92.44 93 VAL A N 1
ATOM 702 C CA . VAL A 1 93 ? -7.972 7.211 9.784 1.00 92.44 93 VAL A CA 1
ATOM 703 C C . VAL A 1 93 ? -9.357 6.581 9.573 1.00 92.44 93 VAL A C 1
ATOM 705 O O . VAL A 1 93 ? -9.561 5.392 9.850 1.00 92.44 93 VAL A O 1
ATOM 708 N N . LYS A 1 94 ? -10.306 7.343 9.012 1.00 93.12 94 LYS A N 1
ATOM 709 C CA . LYS A 1 94 ? -11.643 6.837 8.652 1.00 93.12 94 LYS A CA 1
ATOM 710 C C . LYS A 1 94 ? -11.574 5.765 7.564 1.00 93.12 94 LYS A C 1
ATOM 712 O O . LYS A 1 94 ? -12.239 4.738 7.691 1.00 93.12 94 LYS A O 1
ATOM 717 N N . LEU A 1 95 ? -10.754 5.973 6.532 1.00 94.12 95 LEU A N 1
ATOM 718 C CA . LEU A 1 95 ? -10.521 4.998 5.464 1.00 94.12 95 LEU A CA 1
ATOM 719 C C . LEU A 1 95 ? -9.915 3.698 6.008 1.00 94.12 95 LEU A C 1
ATOM 721 O O . LEU A 1 95 ? -10.378 2.614 5.666 1.00 94.12 95 LEU A O 1
ATOM 725 N N . SER A 1 96 ? -8.926 3.802 6.897 1.00 93.31 96 SER A N 1
ATOM 726 C CA . SER A 1 96 ? -8.300 2.661 7.571 1.00 93.31 96 SER A CA 1
ATOM 727 C C . SER A 1 96 ? -9.318 1.817 8.329 1.00 93.31 96 SER A C 1
ATOM 729 O O . SER A 1 96 ? -9.343 0.595 8.189 1.00 93.31 96 SER A O 1
ATOM 731 N N . SER A 1 97 ? -10.192 2.473 9.094 1.00 93.69 97 SER A N 1
ATOM 732 C CA . SER A 1 97 ? -11.248 1.800 9.857 1.00 93.69 97 SER A CA 1
ATOM 733 C C . SER A 1 97 ? -12.259 1.123 8.929 1.00 93.69 97 SER A C 1
ATOM 735 O O . SER A 1 97 ? -12.624 -0.030 9.142 1.00 93.69 97 SER A O 1
ATOM 737 N N . PHE A 1 98 ? -12.662 1.810 7.856 1.00 94.44 98 PHE A N 1
ATOM 738 C CA . PHE A 1 98 ? -13.555 1.255 6.842 1.00 94.44 98 PHE A CA 1
ATOM 739 C C . PHE A 1 98 ? -12.968 0.001 6.179 1.00 94.44 98 PHE A C 1
ATOM 741 O O . PHE A 1 98 ? -13.622 -1.035 6.159 1.00 94.44 98 PHE A O 1
ATOM 748 N N . LEU A 1 99 ? -11.722 0.055 5.701 1.00 94.56 99 LEU A N 1
ATOM 749 C CA . LEU A 1 99 ? -11.083 -1.081 5.028 1.00 94.56 99 LEU A CA 1
ATOM 750 C C . LEU A 1 99 ? -10.891 -2.290 5.951 1.00 94.56 99 L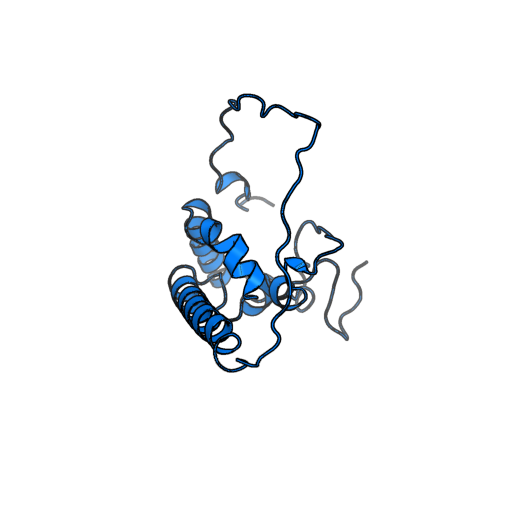EU A C 1
ATOM 752 O O . LEU A 1 99 ? -10.980 -3.427 5.490 1.00 94.56 99 LEU A O 1
ATOM 756 N N . GLN A 1 100 ? -10.632 -2.068 7.242 1.00 94.50 100 GLN A N 1
ATOM 757 C CA . GLN A 1 100 ? -10.567 -3.155 8.222 1.00 94.50 100 GLN A CA 1
ATOM 758 C C . GLN A 1 100 ? -11.925 -3.838 8.399 1.00 94.50 100 GLN A C 1
ATOM 760 O O . GLN A 1 100 ? -11.985 -5.064 8.440 1.00 94.50 100 GLN A O 1
ATOM 765 N N . GLU A 1 101 ? -13.008 -3.065 8.470 1.00 94.69 101 GLU A N 1
ATOM 766 C CA . GLU A 1 101 ? -14.363 -3.614 8.557 1.00 94.69 101 GLU A CA 1
ATOM 767 C C . GLU A 1 101 ? -14.772 -4.359 7.284 1.00 94.69 101 GLU A C 1
ATOM 769 O O . GLU A 1 101 ? -15.344 -5.444 7.376 1.00 94.69 101 GLU A O 1
ATOM 774 N N . GLU A 1 102 ? -14.422 -3.839 6.108 1.00 95.38 102 GLU A N 1
ATOM 775 C CA . GLU A 1 102 ? -14.688 -4.514 4.834 1.00 95.38 102 GLU A CA 1
ATOM 776 C C . GLU A 1 102 ? -13.926 -5.836 4.731 1.00 95.38 102 GLU A C 1
ATOM 778 O O . GLU A 1 102 ? -14.509 -6.847 4.354 1.00 95.38 102 GLU A O 1
ATOM 783 N N . ARG A 1 103 ? -12.653 -5.878 5.148 1.00 95.12 103 ARG A N 1
ATOM 784 C CA . ARG A 1 103 ? -11.848 -7.114 5.146 1.00 95.12 103 ARG A CA 1
ATOM 785 C C . ARG A 1 103 ? -12.377 -8.199 6.087 1.00 95.12 103 ARG A C 1
ATOM 787 O O . ARG A 1 103 ? -12.062 -9.365 5.877 1.00 95.12 103 ARG A O 1
ATOM 794 N N . LYS A 1 104 ? -13.161 -7.844 7.111 1.00 96.00 104 LYS A N 1
ATOM 795 C CA . LYS A 1 104 ? -13.845 -8.822 7.979 1.00 96.00 104 LYS A CA 1
ATOM 796 C C . LYS A 1 104 ? -15.092 -9.418 7.322 1.00 96.00 104 LYS A C 1
ATOM 798 O O . LYS A 1 104 ? -15.510 -10.505 7.705 1.00 96.00 104 LYS A O 1
ATOM 803 N N . ARG A 1 105 ? -15.709 -8.692 6.387 1.00 96.50 105 ARG A N 1
ATOM 804 C CA . ARG A 1 105 ? -17.012 -9.028 5.784 1.00 96.50 105 ARG A CA 1
ATOM 805 C C . ARG A 1 105 ? -16.878 -9.609 4.381 1.00 96.50 105 ARG A C 1
ATOM 807 O O . ARG A 1 105 ? -17.701 -10.424 3.981 1.00 96.50 105 ARG A O 1
ATOM 814 N N . TYR A 1 106 ? -15.850 -9.194 3.647 1.00 95.56 106 TYR A N 1
ATOM 815 C CA . TYR A 1 106 ? -15.667 -9.486 2.233 1.00 95.56 106 TYR A CA 1
ATOM 816 C C . TYR A 1 106 ? -14.218 -9.848 1.912 1.00 95.56 106 TYR A C 1
ATOM 818 O O . TYR A 1 106 ? -13.271 -9.448 2.596 1.00 95.56 106 TYR A O 1
ATOM 826 N N . THR A 1 107 ? -14.032 -10.553 0.798 1.00 95.94 107 THR A N 1
ATOM 827 C CA . THR A 1 107 ? -12.709 -10.747 0.204 1.00 95.94 107 THR A CA 1
ATOM 828 C C . THR A 1 107 ? -12.281 -9.471 -0.516 1.00 95.94 107 THR A C 1
ATOM 830 O O . THR A 1 107 ? -12.761 -9.165 -1.603 1.00 95.94 107 THR A O 1
ATOM 833 N N . VAL A 1 108 ? -11.366 -8.720 0.099 1.00 96.19 108 VAL A N 1
ATOM 834 C CA . VAL A 1 108 ? -10.826 -7.472 -0.457 1.00 96.19 108 VAL A CA 1
ATOM 835 C C . VAL A 1 108 ? -9.423 -7.706 -1.012 1.00 96.19 108 VAL A C 1
ATOM 837 O O . VAL A 1 108 ? -8.515 -8.101 -0.271 1.00 96.19 108 VAL A O 1
ATOM 840 N N . TYR A 1 109 ? -9.238 -7.402 -2.296 1.00 96.88 109 TYR A N 1
ATOM 841 C CA . TYR A 1 109 ? -7.951 -7.485 -2.983 1.00 96.88 109 TYR A CA 1
ATOM 842 C C . TYR A 1 109 ? -7.250 -6.117 -3.091 1.00 96.88 109 TYR A C 1
ATOM 844 O O . TYR A 1 109 ? -7.919 -5.086 -3.154 1.00 96.88 109 TYR A O 1
ATOM 852 N N . PRO A 1 110 ? -5.904 -6.085 -3.135 1.00 96.44 110 PRO A N 1
ATOM 853 C CA . PRO A 1 110 ? -5.004 -7.212 -2.888 1.00 96.44 110 PRO A CA 1
ATOM 854 C C . PRO A 1 110 ? -4.988 -7.603 -1.398 1.00 96.44 110 PRO A C 1
ATOM 856 O O . PRO A 1 110 ? -5.612 -6.949 -0.553 1.00 96.44 110 PRO A O 1
ATOM 859 N N . LEU A 1 111 ? -4.247 -8.663 -1.056 1.00 95.12 111 LEU A N 1
ATOM 860 C CA . LEU A 1 111 ? -3.924 -8.962 0.344 1.00 95.12 111 LEU A CA 1
ATOM 861 C C . LEU A 1 111 ? -3.345 -7.720 1.030 1.00 95.12 111 LEU A C 1
ATOM 863 O O . LEU A 1 111 ? -2.667 -6.909 0.400 1.00 95.12 111 LEU A O 1
ATOM 867 N N . HIS A 1 112 ? -3.635 -7.566 2.320 1.00 94.25 112 HIS A N 1
ATOM 868 C CA . HIS A 1 112 ? -3.290 -6.367 3.084 1.00 94.25 112 HIS A CA 1
ATOM 869 C C . HIS A 1 112 ? -1.795 -6.004 2.982 1.00 94.25 112 HIS A C 1
ATOM 871 O O . HIS A 1 112 ? -1.463 -4.859 2.681 1.00 94.25 112 HIS A O 1
ATOM 877 N N . GLU A 1 113 ? -0.916 -6.995 3.116 1.00 94.12 113 GLU A N 1
ATOM 878 C CA . GLU A 1 113 ? 0.544 -6.860 2.988 1.00 94.12 113 GLU A CA 1
ATOM 879 C C . GLU A 1 113 ? 1.016 -6.390 1.601 1.00 94.12 113 GLU A C 1
ATOM 881 O O . GLU A 1 113 ? 2.088 -5.799 1.462 1.00 94.12 113 GLU A O 1
ATOM 886 N N . ASN A 1 114 ? 0.195 -6.606 0.571 1.00 96.19 114 ASN A N 1
ATOM 887 C CA . ASN A 1 114 ? 0.536 -6.291 -0.807 1.00 96.19 114 ASN A CA 1
ATOM 888 C C . ASN A 1 114 ? 0.083 -4.893 -1.238 1.00 96.19 114 ASN A C 1
ATOM 890 O O . ASN A 1 114 ? 0.543 -4.404 -2.264 1.00 96.19 114 ASN A O 1
ATOM 894 N N . VAL A 1 115 ? -0.784 -4.212 -0.478 1.00 96.81 115 VAL A N 1
ATOM 895 C CA . VAL A 1 115 ? -1.349 -2.903 -0.871 1.00 96.81 115 VAL A CA 1
ATOM 896 C C . VAL A 1 115 ? -0.256 -1.864 -1.158 1.00 96.81 115 VAL A C 1
ATOM 898 O O . VAL A 1 115 ? -0.365 -1.095 -2.110 1.00 96.81 115 VAL A O 1
ATOM 901 N N . PHE A 1 116 ? 0.823 -1.869 -0.371 1.00 97.06 116 PHE A N 1
ATOM 902 C CA . PHE A 1 116 ? 1.923 -0.904 -0.482 1.00 97.06 116 PHE A CA 1
ATOM 903 C C . PHE A 1 116 ? 3.174 -1.475 -1.163 1.00 97.06 116 PHE A C 1
ATOM 905 O O . PHE A 1 116 ? 4.242 -0.868 -1.082 1.00 97.06 116 PHE A O 1
ATOM 912 N N . THR A 1 117 ? 3.081 -2.613 -1.862 1.00 96.56 117 THR A N 1
ATOM 913 C CA . THR A 1 117 ? 4.244 -3.244 -2.515 1.00 96.56 117 THR A CA 1
ATOM 914 C C . THR A 1 117 ? 4.946 -2.327 -3.516 1.00 96.56 117 THR A C 1
ATOM 916 O O . THR A 1 117 ? 6.173 -2.335 -3.591 1.00 96.56 117 THR A O 1
ATOM 919 N N . TRP A 1 118 ? 4.209 -1.457 -4.209 1.00 96.94 118 TRP A N 1
ATOM 920 C CA . TRP A 1 118 ? 4.779 -0.444 -5.103 1.00 96.94 118 TRP A CA 1
ATOM 921 C C . TRP A 1 118 ? 5.801 0.478 -4.418 1.00 96.94 118 TRP A C 1
ATOM 923 O O . TRP A 1 118 ? 6.785 0.861 -5.048 1.00 96.94 118 TRP A O 1
ATOM 933 N N . THR A 1 119 ? 5.643 0.769 -3.120 1.00 97.19 119 THR A N 1
ATOM 934 C CA . THR A 1 119 ? 6.602 1.602 -2.367 1.00 97.19 119 THR A CA 1
ATOM 935 C C . THR A 1 119 ? 7.958 0.921 -2.181 1.00 97.19 119 THR A C 1
ATOM 937 O O . THR A 1 119 ? 8.974 1.595 -2.025 1.00 97.19 119 THR A O 1
ATOM 940 N N . LYS A 1 120 ? 7.977 -0.417 -2.192 1.00 95.50 120 LYS A N 1
ATOM 941 C CA . LYS A 1 120 ? 9.185 -1.240 -2.062 1.00 95.50 120 LYS A CA 1
ATOM 942 C C . LYS A 1 120 ? 9.893 -1.421 -3.408 1.00 95.50 120 LYS A C 1
ATOM 944 O O . LYS A 1 120 ? 11.092 -1.671 -3.434 1.00 95.50 120 LYS A O 1
ATOM 949 N N . ALA A 1 121 ? 9.162 -1.290 -4.517 1.00 94.88 121 ALA A N 1
ATOM 950 C CA . ALA A 1 121 ? 9.686 -1.517 -5.862 1.00 94.88 121 ALA A CA 1
ATOM 951 C C . ALA A 1 121 ? 10.563 -0.363 -6.381 1.00 94.88 121 ALA A C 1
ATOM 953 O O . ALA A 1 121 ? 11.492 -0.596 -7.152 1.00 94.88 121 ALA A O 1
ATOM 954 N N . CYS A 1 122 ? 10.279 0.879 -5.982 1.00 95.88 122 CYS A N 1
ATOM 955 C CA . CYS A 1 122 ? 11.030 2.050 -6.428 1.00 95.88 122 CYS A CA 1
ATOM 956 C C . CYS A 1 122 ? 11.042 3.125 -5.340 1.00 95.88 122 CYS A C 1
ATOM 958 O O . CYS A 1 122 ? 9.986 3.492 -4.836 1.00 95.88 122 CYS A O 1
ATOM 960 N N . GLU A 1 123 ? 12.217 3.653 -4.992 1.00 95.81 123 GLU A N 1
ATOM 961 C CA . GLU A 1 123 ? 12.328 4.818 -4.107 1.00 95.81 123 GLU A CA 1
ATOM 962 C C . GLU A 1 123 ? 11.773 6.074 -4.794 1.00 95.81 123 GLU A C 1
ATOM 964 O O . GLU A 1 123 ? 11.934 6.257 -6.000 1.00 95.81 123 GLU A O 1
ATOM 969 N N . VAL A 1 124 ? 11.171 6.979 -4.019 1.00 96.06 124 VAL A N 1
ATOM 970 C CA . VAL A 1 124 ? 10.463 8.166 -4.539 1.00 96.06 124 VAL A CA 1
ATOM 971 C C . VAL A 1 124 ? 11.347 9.068 -5.414 1.00 96.06 124 VAL A C 1
ATOM 973 O O . VAL A 1 124 ? 10.898 9.586 -6.430 1.00 96.06 124 VAL A O 1
ATOM 976 N N . ASN A 1 125 ? 12.628 9.209 -5.070 1.00 95.88 125 ASN A N 1
ATOM 977 C CA . ASN A 1 125 ? 13.618 10.014 -5.795 1.00 95.88 125 ASN A CA 1
ATOM 978 C C . ASN A 1 125 ? 14.170 9.327 -7.058 1.00 95.88 125 ASN A C 1
ATOM 980 O O . ASN A 1 125 ? 14.871 9.966 -7.841 1.00 95.88 125 ASN A O 1
ATOM 984 N N . LYS A 1 126 ? 13.885 8.035 -7.253 1.00 97.19 126 LYS A N 1
ATOM 985 C CA . LYS A 1 126 ? 14.282 7.257 -8.437 1.00 97.19 126 LYS A CA 1
ATOM 986 C C . LYS A 1 126 ? 13.140 7.103 -9.443 1.00 97.19 126 LYS A C 1
ATOM 988 O O . LYS A 1 126 ? 13.361 6.554 -10.524 1.00 97.19 126 LYS A O 1
ATOM 993 N N . VAL A 1 127 ? 11.940 7.583 -9.111 1.00 97.00 127 VAL A N 1
ATOM 994 C CA . VAL A 1 127 ? 10.773 7.547 -9.998 1.00 97.00 127 VAL A CA 1
ATOM 995 C C . VAL A 1 127 ? 11.036 8.401 -11.235 1.00 97.00 127 VAL A C 1
ATOM 997 O O . VAL A 1 127 ? 11.397 9.570 -11.134 1.00 97.00 127 VAL A O 1
ATOM 1000 N N . LYS A 1 128 ? 10.823 7.812 -12.414 1.00 97.94 128 LYS A N 1
ATOM 1001 C CA . LYS A 1 128 ? 10.925 8.502 -13.714 1.00 97.94 128 LYS A CA 1
ATOM 1002 C C . LYS A 1 128 ? 9.600 8.549 -14.467 1.00 97.94 128 LYS A C 1
ATOM 1004 O O . LYS A 1 128 ? 9.351 9.481 -15.219 1.00 97.94 128 LYS A O 1
ATOM 1009 N N . VAL A 1 129 ? 8.769 7.528 -14.277 1.00 97.81 129 VAL A N 1
ATOM 1010 C CA . VAL A 1 129 ? 7.480 7.352 -14.947 1.00 97.81 129 VAL A CA 1
ATOM 1011 C C . VAL A 1 129 ? 6.474 6.890 -13.902 1.00 97.81 129 VAL A C 1
ATOM 1013 O O . VAL A 1 129 ? 6.807 6.065 -13.050 1.00 97.81 129 VAL A O 1
ATOM 1016 N N . ILE A 1 130 ? 5.254 7.419 -13.974 1.00 96.44 130 ILE A N 1
ATOM 1017 C CA . ILE A 1 130 ? 4.126 7.002 -13.141 1.00 96.44 130 ILE A CA 1
ATOM 1018 C C . ILE A 1 130 ? 3.055 6.441 -14.069 1.00 96.44 130 ILE A C 1
ATOM 1020 O O . ILE A 1 130 ? 2.589 7.132 -14.972 1.00 96.44 130 ILE A O 1
ATOM 1024 N N . ILE A 1 131 ? 2.669 5.190 -13.833 1.00 96.25 131 ILE A N 1
ATOM 1025 C CA . ILE A 1 131 ? 1.561 4.531 -14.522 1.00 96.25 131 ILE A CA 1
ATOM 1026 C C . ILE A 1 131 ? 0.422 4.407 -13.513 1.00 96.25 131 ILE A C 1
ATOM 1028 O O . ILE A 1 131 ? 0.583 3.768 -12.473 1.00 96.25 131 ILE A O 1
ATOM 1032 N N . LEU A 1 132 ? -0.715 5.036 -13.809 1.00 95.44 132 LEU A N 1
ATOM 1033 C CA . LEU A 1 132 ? -1.898 5.022 -12.952 1.00 95.44 132 LEU A CA 1
ATOM 1034 C C . LEU A 1 132 ? -2.939 4.064 -13.531 1.00 95.44 132 LEU A C 1
ATOM 1036 O O . LEU A 1 132 ? -3.377 4.231 -14.667 1.00 95.44 132 LEU A O 1
ATOM 1040 N N . GLY A 1 133 ? -3.316 3.059 -12.744 1.00 93.38 133 GLY A N 1
ATOM 1041 C CA . GLY A 1 133 ? -4.501 2.240 -12.998 1.00 93.38 133 GLY A CA 1
ATOM 1042 C C . GLY A 1 133 ? -5.730 2.823 -12.298 1.00 93.38 133 GLY A C 1
ATOM 1043 O O . GLY A 1 133 ? -5.602 3.726 -11.473 1.00 93.38 133 GLY A O 1
ATOM 1044 N N . GLN A 1 134 ? -6.912 2.289 -12.612 1.00 92.88 134 GLN A N 1
ATOM 1045 C CA . GLN A 1 134 ? -8.154 2.668 -11.936 1.00 92.88 134 GLN A CA 1
ATOM 1046 C C . GLN A 1 134 ? -8.258 1.995 -10.560 1.00 92.88 134 GLN A C 1
ATOM 1048 O O . GLN A 1 134 ? -8.176 2.667 -9.539 1.00 92.88 134 GLN A O 1
ATOM 1053 N N . ASP A 1 135 ? -8.384 0.668 -10.547 1.00 94.19 135 ASP A N 1
ATOM 1054 C CA . ASP A 1 135 ? -8.526 -0.161 -9.350 1.00 94.19 135 ASP A CA 1
ATOM 1055 C C . ASP A 1 135 ? -7.724 -1.468 -9.523 1.00 94.19 135 ASP A C 1
ATOM 1057 O O . ASP A 1 135 ? -7.378 -1.837 -10.652 1.00 94.19 135 ASP A O 1
ATOM 1061 N N . PRO A 1 136 ? -7.395 -2.191 -8.436 1.00 96.38 136 PRO A N 1
ATOM 1062 C CA . PRO A 1 136 ? -6.748 -3.496 -8.534 1.00 96.38 136 PRO A CA 1
ATOM 1063 C C . PRO A 1 136 ? -7.632 -4.538 -9.233 1.00 96.38 136 PRO A C 1
ATOM 1065 O O . PRO A 1 136 ? -8.857 -4.499 -9.133 1.00 96.38 136 PRO A O 1
ATOM 1068 N N . TYR A 1 137 ? -7.005 -5.544 -9.850 1.00 95.94 137 TYR A N 1
ATOM 1069 C CA . TYR A 1 137 ? -7.724 -6.738 -10.297 1.00 95.94 137 TYR A CA 1
ATOM 1070 C C . TYR A 1 137 ? -8.496 -7.391 -9.140 1.00 95.94 137 TYR A C 1
ATOM 1072 O O . TYR A 1 137 ? -7.970 -7.558 -8.038 1.00 95.94 137 TYR A O 1
ATOM 1080 N N . HIS A 1 138 ? -9.739 -7.794 -9.404 1.00 94.25 138 HIS A N 1
ATOM 1081 C CA . HIS A 1 138 ? -10.662 -8.292 -8.381 1.00 94.25 138 HIS A CA 1
ATOM 1082 C C . HIS A 1 138 ? -10.808 -9.820 -8.362 1.00 94.25 138 HIS A C 1
ATOM 1084 O O . HIS A 1 138 ? -11.576 -10.343 -7.556 1.00 94.25 138 HIS A O 1
ATOM 1090 N N . ASN A 1 139 ? -10.117 -10.551 -9.244 1.00 93.56 139 ASN A N 1
ATOM 1091 C CA . ASN A 1 139 ? -10.140 -12.011 -9.206 1.00 93.56 139 ASN A CA 1
ATOM 1092 C C . ASN A 1 139 ? -9.075 -12.556 -8.239 1.00 93.56 139 ASN A C 1
ATOM 1094 O O . ASN A 1 139 ? -8.020 -11.931 -8.060 1.00 93.56 139 ASN A O 1
ATOM 1098 N N . PRO A 1 140 ? -9.314 -13.742 -7.647 1.00 94.44 140 PRO A N 1
ATOM 1099 C CA . PRO A 1 140 ? -8.355 -14.389 -6.761 1.00 94.44 140 PRO A CA 1
ATOM 1100 C C . PRO A 1 140 ? -6.961 -14.509 -7.385 1.00 94.44 140 PRO A C 1
ATOM 1102 O O . PRO A 1 140 ? -6.807 -14.941 -8.524 1.00 94.44 140 PRO A O 1
ATOM 1105 N N . GLY A 1 141 ? -5.937 -14.117 -6.626 1.00 93.88 141 GLY A N 1
ATOM 1106 C CA . GLY A 1 141 ? -4.530 -14.263 -7.015 1.00 93.88 141 GLY A CA 1
ATOM 1107 C C . GLY A 1 141 ? -4.009 -13.272 -8.064 1.00 93.88 141 GLY A C 1
ATOM 1108 O O . GLY A 1 141 ? -2.815 -13.300 -8.345 1.00 93.88 141 GLY A O 1
ATOM 1109 N N . GLN A 1 142 ? -4.837 -12.380 -8.624 1.00 96.00 142 GLN A N 1
ATOM 1110 C CA . GLN A 1 142 ? -4.382 -11.434 -9.655 1.00 96.00 142 GLN A CA 1
ATOM 1111 C C . GLN A 1 142 ? -3.696 -10.190 -9.074 1.00 96.00 142 GLN A C 1
ATOM 1113 O O . GLN A 1 142 ? -2.584 -9.852 -9.472 1.00 96.00 142 GLN A O 1
ATOM 1118 N N . ALA A 1 143 ? -4.336 -9.484 -8.139 1.00 97.44 143 ALA A N 1
ATOM 1119 C CA . ALA A 1 143 ? -3.777 -8.243 -7.607 1.00 97.44 143 ALA A CA 1
ATOM 1120 C C . ALA A 1 143 ? -2.696 -8.496 -6.546 1.00 97.44 143 ALA A C 1
ATOM 1122 O O . ALA A 1 143 ? -2.943 -9.136 -5.522 1.00 97.44 143 ALA A O 1
ATOM 1123 N N . HIS A 1 144 ? -1.520 -7.894 -6.748 1.00 97.06 144 HIS A N 1
ATOM 1124 C CA . HIS A 1 144 ? -0.384 -7.971 -5.817 1.00 97.06 144 HIS A CA 1
ATOM 1125 C C . HIS A 1 144 ? 0.277 -6.605 -5.524 1.00 97.06 144 HIS A C 1
ATOM 1127 O O . HIS A 1 144 ? 1.432 -6.540 -5.098 1.00 97.06 144 HIS A O 1
ATOM 1133 N N . GLY A 1 145 ? -0.435 -5.501 -5.774 1.00 96.19 145 GLY A N 1
ATOM 1134 C CA . GLY A 1 145 ? 0.023 -4.156 -5.401 1.00 96.19 145 GLY A CA 1
ATOM 1135 C C . GLY A 1 145 ? 0.843 -3.391 -6.436 1.00 96.19 145 GLY A C 1
ATOM 1136 O O . GLY A 1 145 ? 1.395 -2.351 -6.085 1.00 96.19 145 GLY A O 1
ATOM 1137 N N . LEU A 1 146 ? 0.928 -3.871 -7.681 1.00 97.00 146 LEU A N 1
ATOM 1138 C CA . LEU A 1 146 ? 1.450 -3.118 -8.828 1.00 97.00 146 LEU A CA 1
ATOM 1139 C C . LEU A 1 146 ? 0.355 -3.030 -9.902 1.00 97.00 146 LEU A C 1
ATOM 1141 O O . LEU A 1 146 ? -0.288 -4.035 -10.202 1.00 97.00 146 LEU A O 1
ATOM 1145 N N . ALA A 1 147 ? 0.133 -1.842 -10.469 1.00 96.44 147 ALA A N 1
ATOM 1146 C CA . ALA A 1 147 ? -0.877 -1.637 -11.508 1.00 96.44 147 ALA A CA 1
ATOM 1147 C C . ALA A 1 147 ? -0.551 -2.453 -12.771 1.00 96.44 147 ALA A C 1
ATOM 1149 O O . ALA A 1 147 ? 0.617 -2.575 -13.138 1.00 96.44 147 ALA A O 1
ATOM 1150 N N . PHE A 1 148 ? -1.582 -3.009 -13.417 1.00 95.56 148 PHE A N 1
ATOM 1151 C CA . PHE A 1 148 ? -1.506 -3.845 -14.631 1.00 95.56 148 PHE A CA 1
ATOM 1152 C C . PHE A 1 148 ? -0.690 -5.146 -14.517 1.00 95.56 148 PHE A C 1
ATOM 1154 O O . PHE A 1 148 ? -0.670 -5.935 -15.456 1.00 95.56 148 PHE A O 1
ATOM 1161 N N . SER A 1 149 ? -0.066 -5.413 -13.370 1.00 95.88 149 SER A N 1
ATOM 1162 C CA . SER A 1 149 ? 0.762 -6.596 -13.138 1.00 95.88 149 SER A CA 1
ATOM 1163 C C . SER A 1 149 ? -0.037 -7.730 -12.494 1.00 95.88 149 SER A C 1
ATOM 1165 O O . SER A 1 149 ? -0.920 -7.490 -11.668 1.00 95.88 149 SER A O 1
ATOM 1167 N N . VAL A 1 150 ? 0.328 -8.967 -12.833 1.00 96.50 150 VAL A N 1
ATOM 1168 C CA . VAL A 1 150 ? -0.131 -10.199 -12.173 1.00 96.50 150 VAL A CA 1
ATOM 1169 C C . VAL A 1 150 ? 1.072 -11.069 -11.789 1.00 96.50 150 VAL A C 1
ATOM 1171 O O . VAL A 1 150 ? 2.134 -10.942 -12.410 1.00 96.50 150 VAL A O 1
ATOM 1174 N N . PRO A 1 151 ? 0.965 -11.951 -10.774 1.00 95.88 151 PRO A N 1
ATOM 1175 C CA . PRO A 1 151 ? 2.065 -12.828 -10.396 1.00 95.88 151 PRO A CA 1
ATOM 1176 C C . PRO A 1 151 ? 2.417 -13.799 -11.526 1.00 95.88 151 PRO A C 1
ATOM 1178 O O . PRO A 1 151 ? 1.580 -14.153 -12.357 1.00 95.88 151 PRO A O 1
ATOM 1181 N N . LYS A 1 152 ? 3.659 -14.290 -11.530 1.00 95.50 152 LYS A N 1
ATOM 1182 C CA . LYS A 1 152 ? 4.083 -15.320 -12.487 1.00 95.50 152 LYS A CA 1
ATOM 1183 C C . LYS A 1 152 ? 3.173 -16.547 -12.384 1.00 95.50 152 LYS A C 1
ATOM 1185 O O . LYS A 1 152 ? 2.889 -17.014 -11.286 1.00 95.50 152 LYS A O 1
ATOM 1190 N N . GLY A 1 153 ? 2.757 -17.073 -13.533 1.00 94.44 153 GLY A N 1
ATOM 1191 C CA . GLY A 1 153 ? 1.858 -18.228 -13.619 1.00 94.44 153 GLY A CA 1
ATOM 1192 C C . GLY A 1 153 ? 0.367 -17.884 -13.548 1.00 94.44 153 GLY A C 1
ATOM 1193 O O . GLY A 1 153 ? -0.455 -18.765 -13.779 1.00 94.44 153 GLY A O 1
ATOM 1194 N N . VAL A 1 154 ? 0.001 -16.626 -13.287 1.00 94.44 154 VAL A N 1
ATOM 1195 C CA . VAL A 1 154 ? -1.383 -16.152 -13.407 1.00 94.44 154 VAL A CA 1
ATOM 1196 C C . VAL A 1 154 ? -1.635 -15.693 -14.842 1.00 94.44 154 VAL A C 1
ATOM 1198 O O . VAL A 1 154 ? -0.783 -15.044 -15.450 1.00 94.44 154 VAL A O 1
ATOM 1201 N N . ALA A 1 155 ? -2.798 -16.048 -15.392 1.00 93.19 155 ALA A N 1
ATOM 1202 C CA . ALA A 1 155 ? -3.189 -15.645 -16.739 1.00 93.19 155 ALA A CA 1
ATOM 1203 C C . ALA A 1 155 ? -3.188 -14.114 -16.875 1.00 93.19 155 ALA A C 1
ATOM 1205 O O . ALA A 1 155 ? -3.680 -13.405 -15.991 1.00 93.19 155 ALA A O 1
ATOM 1206 N N . ILE A 1 156 ? -2.638 -13.625 -17.989 1.00 91.50 156 ILE A N 1
ATOM 1207 C CA . ILE A 1 156 ? -2.593 -12.196 -18.298 1.00 91.50 156 ILE A CA 1
ATOM 1208 C C . ILE A 1 156 ? -4.035 -11.709 -18.499 1.00 91.50 156 ILE A C 1
ATOM 1210 O O . ILE A 1 156 ? -4.759 -12.308 -19.297 1.00 91.50 156 ILE A O 1
ATOM 1214 N N . PRO A 1 157 ? -4.473 -10.669 -17.773 1.00 87.12 157 PRO A N 1
ATOM 1215 C CA . PRO A 1 157 ? -5.803 -10.101 -17.954 1.00 87.12 157 PRO A CA 1
ATOM 1216 C C . PRO A 1 157 ? -5.958 -9.520 -19.362 1.00 87.12 157 PRO A C 1
ATOM 1218 O O . PRO A 1 157 ? -5.034 -8.884 -19.869 1.00 87.12 157 PRO A O 1
ATOM 1221 N N . MET A 1 158 ? -7.111 -9.787 -19.977 1.00 74.38 158 MET A N 1
ATOM 1222 C CA . MET A 1 158 ? -7.504 -9.252 -21.286 1.00 74.38 158 MET A CA 1
ATOM 1223 C C . MET A 1 158 ? -8.038 -7.828 -21.163 1.00 74.38 158 MET A C 1
ATOM 1225 O O . MET A 1 158 ? -8.661 -7.531 -20.116 1.00 74.38 158 MET A O 1
#

Secondary structure (DSSP, 8-state):
-TTPPPGGGGSPP--S--PPPPP--------------------SSHHHHHHHHHHHHHHHHHHHHHHSTTS-TT--HHHHHHHHHHHTSHHHHHHHHHHHHHHHHS--SS-GGGTTHHHHHS-GGG-------SS---STTT-SSSTT---TTSPPP-

Organism: Amblyomma parvum (NCBI:txid251391)

Foldseek 3Di:
DPPDDDLCVLDDPPDPDDDDDDDDDDDDDDDDDDDDDDDDDDPDPPVVVVVVVVVVLLVLLVVLCVQQVLRDSPAQSQVCVVCVVVSPDSSNSVVSVVVVVCVVVDDDPDPSVQQRVVRVVDHPVRDDDDDDDDDADDDPQAGRRDPQGGDPPDDRDD

Radius of gyration: 22.29 Å; chains: 1; bounding box: 68×56×37 Å

Sequence (158 aa):
MPGQKQISAFFKPLTAATPKRPLSSENAGKSVKKPKCGTSSDNGLVVCANDIEKKRLMAKIKLQSRATPIVPADIGMSWFAALEPEFAKDYFVKLSSFLQEERKRYTVYPLHENVFTWTKACEVNKVKVIILGQDPYHNPGQAHGLAFSVPKGVAIPM